Protein AF-A0A673FKI0-F1 (afdb_monomer_lite)

Foldseek 3Di:
DPPPADFQDWAQDDDPPDDRFTKTFHDDPDPDDDPPPPDTHIGTPPPPDD

InterPro domains:
  IPR000313 PWWP domain [PF00855] (8-49)
  IPR000313 PWWP domain [PS50812] (7-50)
  IPR000313 PWWP domain [SM00293] (5-50)

Radius of gyration: 11.56 Å; chains: 1; bounding box: 25×17×27 Å

pLDDT: mean 78.45, std 14.49, range [45.25, 94.44]

Structure (mmCIF, N/CA/C/O backbone):
data_AF-A0A673FKI0-F1
#
_entry.id   AF-A0A673FKI0-F1
#
loop_
_atom_site.group_PDB
_atom_site.id
_atom_site.type_symbol
_atom_site.label_atom_id
_atom_site.label_alt_id
_atom_site.label_comp_id
_atom_site.label_asym_id
_atom_site.label_entity_id
_atom_site.label_seq_id
_atom_site.pdbx_PDB_ins_code
_atom_site.Cartn_x
_atom_site.Cartn_y
_atom_site.Cartn_z
_atom_site.occupancy
_atom_site.B_iso_or_equiv
_atom_site.auth_seq_id
_atom_site.auth_comp_id
_atom_site.auth_asym_id
_atom_site.auth_atom_id
_atom_site.pdbx_PDB_model_num
ATOM 1 N N . MET A 1 1 ? 14.396 -4.000 15.309 1.00 45.25 1 MET A N 1
ATOM 2 C CA . MET A 1 1 ? 14.825 -4.658 14.059 1.00 45.25 1 MET A CA 1
ATOM 3 C C . MET A 1 1 ? 14.032 -4.012 12.942 1.00 45.25 1 MET A C 1
ATOM 5 O O . MET A 1 1 ? 12.814 -4.137 12.953 1.00 45.25 1 MET A O 1
ATOM 9 N N . ALA A 1 2 ? 14.674 -3.219 12.082 1.00 54.66 2 ALA A N 1
ATOM 10 C CA . ALA A 1 2 ? 14.028 -2.818 10.837 1.00 54.66 2 ALA A CA 1
ATOM 11 C C . ALA A 1 2 ? 13.882 -4.103 10.019 1.00 54.66 2 ALA A C 1
ATOM 13 O O . ALA A 1 2 ? 14.878 -4.773 9.775 1.00 54.66 2 ALA A O 1
ATOM 14 N N . GLN A 1 3 ? 12.649 -4.517 9.743 1.00 66.50 3 GLN A N 1
ATOM 15 C CA . GLN A 1 3 ? 12.414 -5.676 8.891 1.00 66.50 3 GLN A CA 1
ATOM 16 C C . GLN A 1 3 ? 12.889 -5.315 7.479 1.00 66.50 3 GLN A C 1
ATOM 18 O O . GLN A 1 3 ? 12.500 -4.272 6.949 1.00 66.50 3 GLN A O 1
ATOM 23 N N . ASP A 1 4 ? 13.753 -6.149 6.900 1.00 76.25 4 ASP A N 1
ATOM 24 C CA . ASP A 1 4 ? 14.255 -6.009 5.530 1.00 76.25 4 ASP A CA 1
ATOM 25 C C . ASP A 1 4 ? 13.175 -6.413 4.526 1.00 76.25 4 ASP A C 1
ATO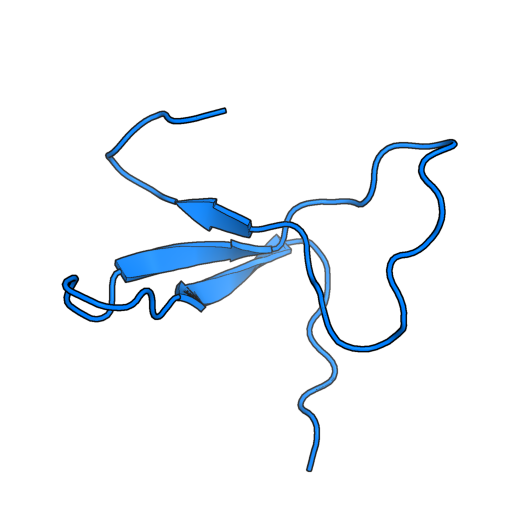M 27 O O . ASP A 1 4 ? 13.197 -7.505 3.948 1.00 76.25 4 ASP A O 1
ATOM 31 N N . PHE A 1 5 ? 12.217 -5.514 4.347 1.00 81.25 5 PHE A N 1
ATOM 32 C CA . PHE A 1 5 ? 11.146 -5.650 3.381 1.00 81.25 5 PHE A CA 1
ATOM 33 C C . PHE A 1 5 ? 11.660 -5.608 1.936 1.00 81.25 5 PHE A C 1
ATOM 35 O O . PHE A 1 5 ? 12.535 -4.804 1.598 1.00 81.25 5 PHE A O 1
ATOM 42 N N . LYS A 1 6 ? 11.098 -6.458 1.074 1.00 86.31 6 LYS A N 1
ATOM 43 C CA . LYS A 1 6 ? 11.482 -6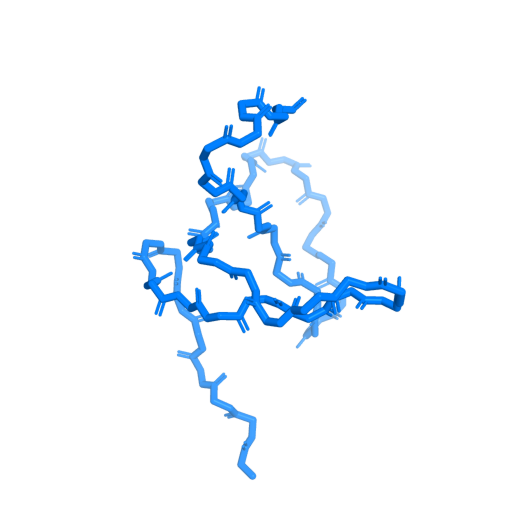.591 -0.338 1.00 86.31 6 LYS A CA 1
ATOM 44 C C . LYS A 1 6 ? 10.302 -6.279 -1.262 1.00 86.31 6 LYS A C 1
ATOM 46 O O . LYS A 1 6 ? 9.150 -6.455 -0.863 1.00 86.31 6 LYS A O 1
ATOM 51 N N . PRO A 1 7 ? 10.561 -5.838 -2.506 1.00 88.06 7 PRO A N 1
ATOM 52 C CA . PRO A 1 7 ? 9.513 -5.744 -3.514 1.00 88.06 7 PRO A CA 1
ATOM 53 C C . PRO A 1 7 ? 8.782 -7.078 -3.682 1.00 88.06 7 PRO A C 1
ATOM 55 O O . PRO A 1 7 ? 9.410 -8.134 -3.744 1.00 88.06 7 PRO A O 1
ATOM 58 N N . GLY A 1 8 ? 7.453 -7.018 -3.724 1.00 89.06 8 GLY A N 1
ATOM 59 C CA . GLY A 1 8 ? 6.567 -8.179 -3.760 1.00 89.06 8 GLY A CA 1
ATOM 60 C C . GLY A 1 8 ? 6.069 -8.661 -2.393 1.00 89.06 8 GLY A C 1
ATOM 61 O O . GLY A 1 8 ? 5.093 -9.411 -2.361 1.00 89.06 8 GLY A O 1
ATOM 62 N N . ASP A 1 9 ? 6.656 -8.215 -1.275 1.00 91.75 9 ASP A N 1
ATOM 63 C CA . ASP A 1 9 ? 6.188 -8.610 0.058 1.00 91.75 9 ASP A CA 1
ATOM 64 C C . ASP A 1 9 ? 4.763 -8.104 0.321 1.00 91.75 9 ASP A C 1
ATOM 66 O O . ASP A 1 9 ? 4.438 -6.933 0.092 1.00 91.75 9 ASP A O 1
ATOM 70 N N . LEU A 1 10 ? 3.917 -8.993 0.850 1.00 92.00 10 LEU A N 1
ATOM 71 C CA . LEU A 1 10 ? 2.560 -8.672 1.284 1.00 92.00 10 LEU A CA 1
ATOM 72 C C . LEU A 1 10 ? 2.586 -8.119 2.709 1.00 92.00 10 LEU A C 1
ATOM 74 O O . LEU A 1 10 ? 3.125 -8.742 3.624 1.00 92.00 10 LEU A O 1
ATOM 78 N N . ILE A 1 11 ? 1.970 -6.956 2.901 1.00 91.38 11 ILE A N 1
ATOM 79 C CA . ILE A 1 11 ? 1.985 -6.225 4.166 1.00 91.38 11 ILE A CA 1
ATOM 80 C C . ILE A 1 11 ? 0.603 -5.665 4.513 1.00 91.38 11 ILE A C 1
ATOM 82 O O . ILE A 1 11 ? -0.271 -5.506 3.663 1.00 91.38 11 ILE A O 1
ATOM 86 N N . PHE A 1 12 ? 0.429 -5.294 5.780 1.00 91.06 12 PHE A N 1
ATOM 87 C CA . PHE A 1 12 ? -0.657 -4.414 6.198 1.00 91.06 12 PHE A CA 1
ATOM 88 C C . PHE A 1 12 ? -0.116 -3.002 6.390 1.00 91.06 12 PHE A C 1
ATOM 90 O O . PHE A 1 12 ? 0.571 -2.712 7.372 1.00 91.06 12 PHE A O 1
ATOM 97 N N . ALA A 1 13 ? -0.427 -2.119 5.448 1.00 90.38 13 ALA A N 1
ATOM 98 C CA . ALA A 1 13 ? -0.008 -0.732 5.503 1.00 90.38 13 ALA A CA 1
ATOM 99 C C . ALA A 1 13 ? -0.907 0.069 6.455 1.00 90.38 13 ALA A C 1
ATOM 101 O O . ALA A 1 13 ? -2.119 -0.149 6.545 1.00 90.38 13 ALA A O 1
ATOM 102 N N . LYS A 1 14 ? -0.301 1.011 7.186 1.00 90.44 14 LYS A N 1
ATOM 103 C CA . LYS A 1 14 ? -1.004 1.877 8.134 1.00 90.44 14 LYS A CA 1
ATOM 104 C C . LYS A 1 14 ? -0.881 3.335 7.715 1.00 90.44 14 LYS A C 1
ATOM 106 O O . LYS A 1 14 ? 0.193 3.922 7.801 1.00 90.44 14 LYS A O 1
ATOM 111 N N . MET A 1 15 ? -2.011 3.938 7.357 1.00 87.12 15 MET A N 1
ATOM 112 C CA . MET A 1 15 ? -2.145 5.386 7.187 1.00 87.12 15 MET A CA 1
ATOM 113 C C . MET A 1 15 ? -2.919 6.001 8.358 1.00 87.12 15 MET A C 1
ATOM 115 O O . MET A 1 15 ? -3.685 5.328 9.059 1.00 87.12 15 MET A O 1
ATOM 119 N N . LYS A 1 16 ? -2.700 7.291 8.626 1.00 90.81 16 LYS A N 1
ATOM 120 C CA . LYS A 1 16 ? -3.462 8.027 9.646 1.00 90.81 16 LYS A CA 1
ATOM 121 C C . LYS A 1 16 ? -4.925 8.126 9.197 1.00 90.81 16 LYS A C 1
ATOM 123 O O . LYS A 1 16 ? -5.181 8.480 8.057 1.00 90.81 16 LYS A O 1
ATOM 128 N N . GLY A 1 17 ? -5.867 7.812 10.088 1.00 93.25 17 GLY A N 1
ATOM 129 C CA . GLY A 1 17 ? -7.308 7.871 9.793 1.00 93.25 17 GLY A CA 1
ATOM 130 C C . GLY A 1 17 ? -7.917 6.616 9.154 1.00 93.25 17 GLY A C 1
ATOM 131 O O . GLY A 1 17 ? -9.135 6.514 9.119 1.00 93.25 17 GLY A O 1
ATOM 132 N N . TYR A 1 18 ? -7.107 5.636 8.738 1.00 89.44 18 TYR A N 1
ATOM 133 C CA . TYR A 1 18 ? -7.577 4.377 8.141 1.00 89.44 18 TYR A CA 1
ATOM 134 C C . TYR A 1 18 ? -7.233 3.164 9.018 1.00 89.44 18 TYR A C 1
ATOM 136 O O . TYR A 1 18 ? -6.264 3.231 9.789 1.00 89.44 18 TYR A O 1
ATOM 144 N N . PRO A 1 19 ? -7.985 2.050 8.935 1.00 94.44 19 PRO A N 1
ATOM 145 C CA . PRO A 1 19 ? -7.571 0.792 9.549 1.00 94.44 19 PRO A CA 1
ATOM 146 C C . PRO A 1 19 ? -6.275 0.267 8.909 1.00 94.44 19 PRO A C 1
ATOM 148 O O . PRO A 1 19 ? -5.741 0.843 7.961 1.00 94.44 19 PRO A O 1
ATOM 151 N N . HIS A 1 20 ? -5.746 -0.828 9.448 1.00 93.88 20 HIS A N 1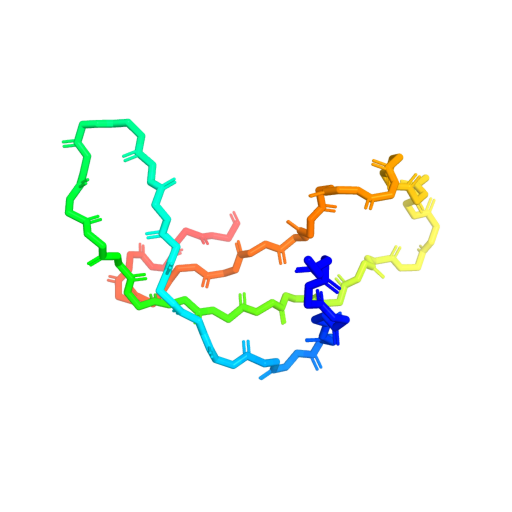
ATOM 152 C CA . HIS A 1 20 ? -4.705 -1.582 8.753 1.00 93.88 20 HIS A CA 1
ATOM 153 C C . HIS A 1 20 ? -5.266 -2.090 7.422 1.00 93.88 20 HIS A C 1
ATOM 155 O O . HIS A 1 20 ? -6.310 -2.740 7.413 1.00 93.88 20 HIS A O 1
ATOM 161 N N . TRP A 1 21 ? -4.593 -1.775 6.316 1.00 93.38 21 TRP A N 1
ATOM 162 C CA . TRP A 1 21 ? -5.096 -2.051 4.971 1.00 93.38 21 TRP A CA 1
ATOM 163 C C . TRP A 1 21 ? -4.184 -3.032 4.226 1.00 93.38 21 TRP A C 1
ATOM 165 O O . TRP A 1 21 ? -2.961 -2.886 4.317 1.00 93.38 21 TRP A O 1
ATOM 175 N N . PRO A 1 22 ? -4.732 -4.027 3.501 1.00 94.25 22 PRO A N 1
ATOM 176 C CA . PRO A 1 22 ? -3.928 -4.978 2.744 1.00 94.25 22 PRO A CA 1
ATOM 177 C C . PRO A 1 22 ? -3.192 -4.277 1.599 1.00 94.25 22 PRO A C 1
ATOM 179 O O . PRO A 1 22 ? -3.791 -3.579 0.779 1.00 94.25 22 PRO A O 1
ATOM 182 N N . ALA A 1 23 ? -1.886 -4.489 1.529 1.00 93.69 23 ALA A N 1
ATOM 183 C CA . ALA A 1 23 ? -1.018 -3.846 0.561 1.00 93.69 23 ALA A CA 1
ATOM 184 C C . ALA A 1 23 ? 0.161 -4.750 0.176 1.00 93.69 23 ALA A C 1
ATOM 186 O O . ALA A 1 23 ? 0.395 -5.796 0.785 1.00 93.69 23 ALA A O 1
ATOM 187 N N . ARG A 1 24 ? 0.922 -4.335 -0.833 1.00 91.94 24 ARG A N 1
ATOM 188 C CA . ARG A 1 24 ? 2.208 -4.943 -1.189 1.00 91.94 24 ARG A CA 1
ATOM 189 C C . ARG A 1 24 ? 3.268 -3.878 -1.408 1.00 91.94 24 ARG A C 1
ATOM 191 O O . ARG A 1 24 ? 2.939 -2.734 -1.718 1.00 91.94 24 ARG A O 1
ATOM 198 N N . ILE A 1 25 ? 4.528 -4.265 -1.283 1.00 89.56 25 ILE A N 1
ATOM 199 C CA . ILE A 1 25 ? 5.650 -3.390 -1.618 1.00 89.56 25 ILE A CA 1
ATOM 200 C C . ILE A 1 25 ? 5.910 -3.476 -3.111 1.00 89.56 25 ILE A C 1
ATOM 202 O O . ILE A 1 25 ? 6.046 -4.569 -3.658 1.00 89.56 25 ILE A O 1
ATOM 206 N N . ASP A 1 26 ? 5.949 -2.323 -3.760 1.00 86.56 26 ASP A N 1
ATOM 207 C CA . ASP A 1 26 ? 6.189 -2.230 -5.194 1.00 86.56 26 ASP A CA 1
ATOM 208 C C . ASP A 1 26 ? 7.691 -2.099 -5.499 1.00 86.56 26 ASP A C 1
ATOM 210 O O . ASP A 1 26 ? 8.521 -1.928 -4.597 1.00 86.56 26 ASP A O 1
ATOM 214 N N . GLU A 1 27 ? 8.070 -2.211 -6.767 1.00 82.69 27 GLU A N 1
ATOM 215 C CA . GLU A 1 27 ? 9.455 -1.975 -7.167 1.00 82.69 27 GLU A CA 1
ATOM 216 C C . GLU A 1 27 ? 9.709 -0.473 -7.304 1.00 82.69 27 GLU A C 1
ATOM 218 O O . GLU A 1 27 ? 8.863 0.295 -7.757 1.00 82.69 27 GLU A O 1
ATOM 223 N N . ILE A 1 28 ? 10.900 -0.019 -6.906 1.00 74.69 28 ILE A N 1
ATOM 224 C CA . ILE A 1 28 ? 11.292 1.368 -7.169 1.00 74.69 28 ILE A CA 1
ATOM 225 C C . ILE A 1 28 ? 11.531 1.486 -8.682 1.00 74.69 28 ILE A C 1
ATOM 227 O O . ILE A 1 28 ? 12.396 0.770 -9.197 1.00 74.69 28 ILE A O 1
ATOM 231 N N . PRO A 1 29 ? 10.823 2.376 -9.403 1.00 69.50 29 PRO A N 1
ATOM 232 C CA . PRO A 1 29 ? 10.993 2.504 -10.843 1.00 69.50 29 PRO A CA 1
ATOM 233 C C . PRO A 1 29 ? 12.430 2.902 -11.201 1.00 69.50 29 PRO A C 1
ATOM 235 O O . PRO A 1 29 ? 13.071 3.707 -10.517 1.00 69.50 29 PRO A O 1
ATOM 238 N N . TYR A 1 30 ? 12.942 2.324 -12.290 1.00 56.75 30 TYR A N 1
ATOM 239 C CA . TYR A 1 30 ? 14.315 2.519 -12.755 1.00 56.75 30 TYR A CA 1
ATOM 240 C C . TYR A 1 30 ? 14.577 4.006 -13.054 1.00 56.75 30 TYR A C 1
ATOM 242 O O . TYR A 1 30 ? 13.992 4.574 -13.972 1.00 56.75 30 TYR A O 1
ATOM 250 N N . GLY A 1 31 ? 15.439 4.645 -12.256 1.00 62.50 31 GLY A N 1
ATOM 251 C CA . GLY A 1 31 ? 15.766 6.074 -12.363 1.00 62.50 31 GLY A CA 1
ATOM 252 C C . GLY A 1 31 ? 15.159 6.967 -11.275 1.00 62.50 31 GLY A C 1
ATOM 253 O O . GLY A 1 31 ? 15.546 8.130 -11.168 1.00 62.50 31 GLY A O 1
ATOM 254 N N . ALA A 1 32 ? 14.269 6.446 -10.423 1.00 63.81 32 ALA A N 1
ATOM 255 C CA . ALA A 1 32 ? 13.828 7.172 -9.238 1.00 63.81 32 ALA A CA 1
ATOM 256 C C . ALA A 1 32 ? 14.942 7.214 -8.182 1.00 63.81 32 ALA A C 1
ATOM 258 O O . ALA A 1 32 ? 15.608 6.214 -7.897 1.00 63.81 32 ALA A O 1
ATOM 259 N N . VAL A 1 33 ? 15.142 8.391 -7.584 1.00 61.81 33 VAL A N 1
ATOM 260 C CA . VAL A 1 33 ? 16.070 8.574 -6.464 1.00 61.81 33 VAL A CA 1
ATOM 261 C C . VAL A 1 33 ? 15.632 7.630 -5.351 1.00 61.81 33 VAL A C 1
ATOM 263 O O . VAL A 1 33 ? 14.495 7.730 -4.890 1.00 61.81 33 VAL A O 1
ATOM 266 N N . LYS A 1 34 ? 16.512 6.710 -4.929 1.00 58.56 34 LYS A N 1
ATOM 267 C CA . LYS A 1 34 ? 16.215 5.796 -3.820 1.00 58.56 34 LYS A CA 1
ATOM 268 C C . LYS A 1 34 ? 15.773 6.640 -2.624 1.00 58.56 34 LYS A C 1
ATOM 270 O O . LYS A 1 34 ? 16.589 7.415 -2.116 1.00 58.56 34 LYS A O 1
ATOM 275 N N . PRO A 1 35 ? 14.510 6.547 -2.186 1.00 57.88 35 PRO A N 1
ATOM 276 C CA . PRO A 1 35 ? 14.074 7.318 -1.042 1.00 57.88 35 PRO A CA 1
ATOM 277 C C . PRO A 1 35 ? 14.877 6.861 0.178 1.00 57.88 35 PRO A C 1
ATOM 279 O O . PRO A 1 35 ? 15.112 5.668 0.362 1.00 57.88 35 PRO A O 1
ATOM 282 N N . SER A 1 36 ? 15.342 7.810 0.990 1.00 56.25 36 SER A N 1
ATOM 283 C CA . SER A 1 36 ? 16.210 7.552 2.141 1.00 56.25 36 SER A CA 1
ATOM 284 C C . SER A 1 36 ? 15.655 6.431 3.030 1.00 56.25 36 SER A C 1
ATOM 286 O O . SER A 1 36 ? 14.653 6.647 3.704 1.00 56.25 36 SER A O 1
ATOM 288 N N . ASN A 1 37 ? 16.297 5.256 2.968 1.00 56.03 37 ASN A N 1
ATOM 289 C CA . ASN A 1 37 ? 16.293 4.039 3.807 1.00 56.03 37 ASN A CA 1
ATOM 290 C C . ASN A 1 37 ? 15.007 3.546 4.522 1.00 56.03 37 ASN A C 1
ATOM 292 O O . ASN A 1 37 ? 15.080 2.575 5.267 1.00 56.03 37 ASN A O 1
ATOM 296 N N . ILE A 1 38 ? 13.856 4.206 4.384 1.00 59.59 38 ILE A N 1
ATOM 297 C CA . ILE A 1 38 ? 12.673 3.981 5.237 1.00 59.59 38 ILE A CA 1
ATOM 298 C C . ILE A 1 38 ? 11.354 4.088 4.451 1.00 59.59 38 ILE A C 1
ATOM 300 O O . ILE A 1 38 ? 10.325 3.607 4.919 1.00 59.59 38 ILE A O 1
ATOM 304 N N . LYS A 1 39 ? 11.337 4.691 3.254 1.00 71.94 39 LYS A N 1
ATOM 305 C CA . LYS A 1 39 ? 10.102 4.794 2.458 1.00 71.94 39 LYS A CA 1
ATOM 306 C C . LYS A 1 39 ? 10.105 3.750 1.347 1.00 71.94 39 LYS A C 1
ATOM 308 O O . LYS A 1 39 ? 10.810 3.907 0.360 1.00 71.94 39 LYS A O 1
ATOM 313 N N . PHE A 1 40 ? 9.307 2.704 1.511 1.00 80.44 40 PHE A N 1
ATOM 314 C CA . PHE A 1 40 ? 9.014 1.754 0.443 1.00 80.44 40 PHE A CA 1
ATOM 315 C C . PHE A 1 40 ? 7.854 2.287 -0.410 1.00 80.44 40 PHE A C 1
ATOM 317 O O . PHE A 1 40 ? 6.930 2.879 0.156 1.00 80.44 40 PHE A O 1
ATOM 324 N N . PRO A 1 41 ? 7.870 2.111 -1.740 1.00 85.94 41 PRO A N 1
ATOM 325 C CA . PRO A 1 41 ? 6.663 2.279 -2.541 1.00 85.94 41 PRO A CA 1
ATOM 326 C C . PRO A 1 41 ? 5.661 1.172 -2.168 1.00 85.94 41 PRO A C 1
ATOM 328 O O . PRO A 1 41 ? 6.041 0.011 -2.015 1.00 85.94 41 PRO A O 1
ATOM 331 N N . ILE A 1 42 ? 4.395 1.535 -1.956 1.00 87.44 42 ILE A N 1
ATOM 332 C CA . ILE A 1 42 ? 3.350 0.624 -1.466 1.00 87.44 42 ILE A CA 1
ATOM 333 C C . ILE A 1 42 ? 2.136 0.711 -2.389 1.00 87.44 42 ILE A C 1
ATOM 335 O O . ILE A 1 42 ? 1.625 1.801 -2.628 1.00 87.44 42 ILE A O 1
ATOM 339 N N . PHE A 1 43 ? 1.647 -0.443 -2.834 1.00 86.94 43 PHE A N 1
ATOM 340 C CA . PHE A 1 43 ? 0.396 -0.597 -3.572 1.00 86.94 43 PHE A CA 1
ATOM 341 C C . PHE A 1 43 ? -0.712 -1.088 -2.630 1.00 86.94 43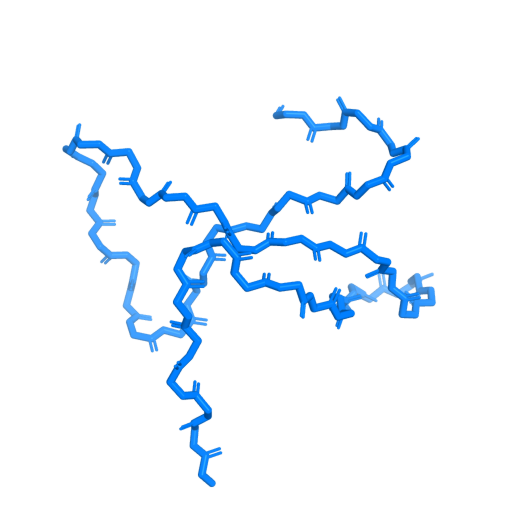 PHE A C 1
ATOM 343 O O . PHE A 1 43 ? -0.544 -2.119 -1.975 1.00 86.94 43 PHE A O 1
ATOM 350 N N . PHE A 1 44 ? -1.843 -0.381 -2.563 1.00 89.81 44 PHE A N 1
ATOM 351 C CA . PHE A 1 44 ? -2.987 -0.736 -1.714 1.00 89.81 44 PHE A CA 1
ATOM 352 C C . PHE A 1 44 ? -4.017 -1.549 -2.507 1.00 89.81 44 PHE A C 1
ATOM 354 O O . PHE A 1 44 ? -4.508 -1.118 -3.549 1.00 89.81 44 PHE A O 1
ATOM 361 N N . PHE A 1 45 ? -4.377 -2.738 -2.017 1.00 88.25 45 PHE A N 1
ATOM 362 C CA . PHE A 1 45 ? -5.364 -3.577 -2.697 1.00 88.25 45 PHE A CA 1
ATOM 363 C C . PHE A 1 45 ? -6.782 -3.012 -2.547 1.00 88.25 45 PHE A C 1
ATOM 365 O O . PHE A 1 45 ? -7.132 -2.426 -1.525 1.00 88.25 45 PHE A O 1
ATOM 372 N N . GLY A 1 46 ? -7.626 -3.226 -3.556 1.00 86.62 46 GLY A N 1
ATOM 373 C CA . GLY A 1 46 ? -9.054 -2.892 -3.510 1.00 86.62 46 GLY A CA 1
ATOM 374 C C . GLY A 1 46 ? -9.404 -1.423 -3.767 1.00 86.62 46 GLY A C 1
ATOM 375 O O . GLY A 1 46 ? -10.535 -1.161 -4.160 1.00 86.62 46 GLY A O 1
ATOM 376 N N . THR A 1 47 ? -8.469 -0.480 -3.616 1.00 77.00 47 THR A N 1
ATOM 377 C CA . THR A 1 47 ? -8.707 0.934 -3.966 1.00 77.00 47 THR A CA 1
ATOM 378 C C . THR A 1 47 ? -8.302 1.27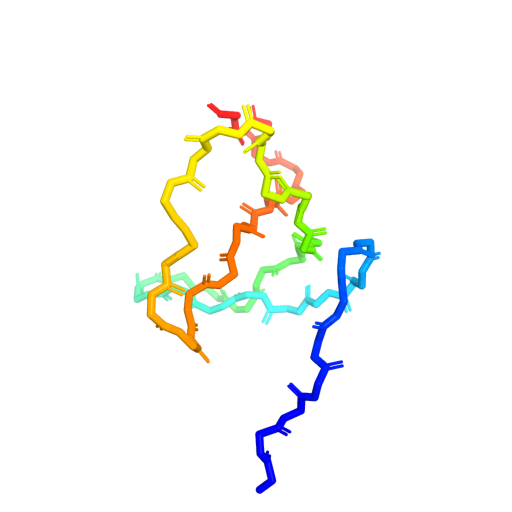5 -5.404 1.00 77.00 47 THR A C 1
ATOM 380 O O . THR A 1 47 ? -8.722 2.309 -5.908 1.00 77.00 47 THR A O 1
ATOM 383 N N . HIS A 1 48 ? -7.538 0.401 -6.084 1.00 63.81 48 HIS A N 1
ATOM 384 C CA . HIS A 1 48 ? -6.969 0.623 -7.429 1.00 63.81 48 HIS A CA 1
ATOM 385 C C . HIS A 1 48 ? -6.277 1.991 -7.603 1.00 63.81 48 HIS A C 1
ATOM 387 O O . HIS A 1 48 ? -6.170 2.490 -8.721 1.00 63.81 48 HIS A O 1
ATOM 393 N N . GLU A 1 49 ? -5.797 2.600 -6.518 1.00 58.94 49 GLU A N 1
ATOM 394 C CA . GLU A 1 49 ? -4.993 3.816 -6.606 1.00 58.94 49 GLU A CA 1
ATOM 395 C C . GLU A 1 49 ? -3.585 3.424 -7.079 1.00 58.94 49 GLU A C 1
ATOM 397 O O . GLU A 1 49 ? -2.885 2.671 -6.396 1.00 58.94 49 GLU A O 1
ATOM 402 N N . THR A 1 50 ? -3.221 3.882 -8.281 1.00 52.88 50 THR A N 1
ATOM 403 C CA . THR A 1 50 ? -1.876 3.796 -8.871 1.00 52.88 50 THR A CA 1
ATOM 404 C C . THR A 1 50 ? -1.219 5.165 -8.829 1.00 52.88 50 THR A C 1
ATOM 406 O O . THR A 1 50 ? -1.905 6.153 -9.174 1.00 52.88 50 THR A O 1
#

Sequence (50 aa):
MAQDFKPGDLIFAKMKGYPHWPARIDEIPYGAVKPSNIKFPIFFFGTHET

Organism: NCBI:txid307959

Secondary structure (DSSP, 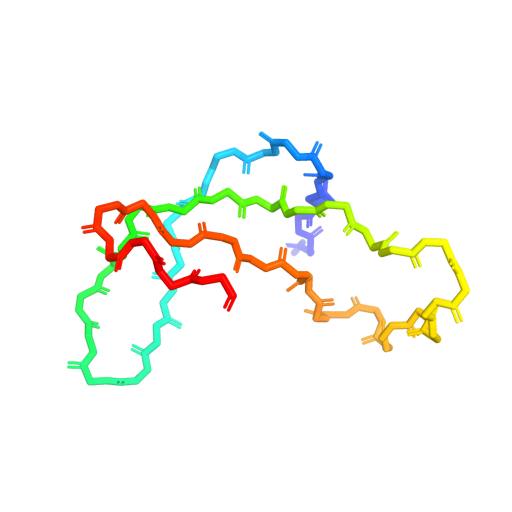8-state):
------TT-EEEEE-TTS-EEEEEEPPPPTTS---SSS---EEETTT---